Protein AF-A0AAX4L313-F1 (afdb_monomer_lite)

Structure (mmCIF, N/CA/C/O backbone):
data_AF-A0AAX4L313-F1
#
_entry.id   AF-A0AAX4L313-F1
#
loop_
_atom_site.group_PDB
_atom_site.id
_atom_site.type_symbol
_atom_site.label_atom_id
_atom_site.label_alt_id
_atom_site.label_comp_id
_atom_site.label_asym_id
_atom_site.label_entity_id
_atom_site.label_seq_id
_atom_site.pdbx_PDB_ins_code
_atom_site.Cartn_x
_atom_site.Cartn_y
_atom_site.Cartn_z
_atom_site.occupancy
_atom_site.B_iso_or_equiv
_atom_site.auth_seq_id
_atom_site.auth_comp_id
_atom_site.auth_asym_id
_atom_site.auth_atom_id
_atom_site.pdbx_PDB_model_num
ATOM 1 N N . MET A 1 1 ? 8.034 -10.766 -27.324 1.00 64.31 1 MET A N 1
ATOM 2 C CA . MET A 1 1 ? 8.007 -9.708 -26.296 1.00 64.31 1 MET A CA 1
ATOM 3 C C . MET A 1 1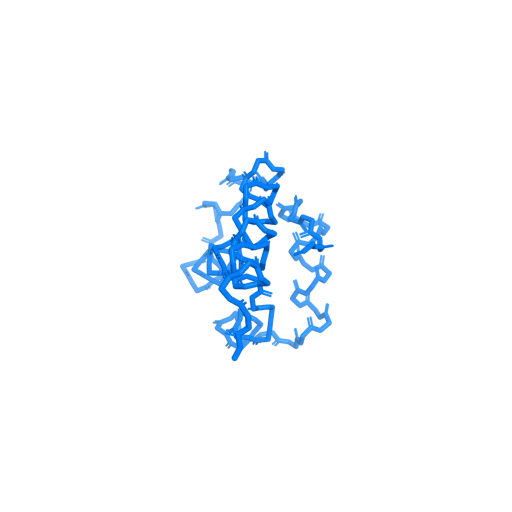 ? 9.434 -9.215 -26.207 1.00 64.31 1 MET A C 1
ATOM 5 O O . MET A 1 1 ? 10.300 -10.042 -25.961 1.00 64.31 1 MET A O 1
ATOM 9 N N . ASP A 1 2 ? 9.685 -7.960 -26.567 1.00 87.31 2 ASP A N 1
ATOM 10 C CA . ASP A 1 2 ? 11.050 -7.447 -26.736 1.00 87.31 2 ASP A CA 1
ATOM 11 C C . ASP A 1 2 ? 11.753 -7.415 -25.369 1.00 87.31 2 ASP A C 1
ATOM 13 O O . ASP A 1 2 ? 11.192 -6.870 -24.419 1.00 87.31 2 ASP A O 1
ATOM 17 N N . GLU A 1 3 ? 12.936 -8.026 -25.242 1.00 92.62 3 GLU A N 1
ATOM 18 C CA . GLU A 1 3 ? 13.660 -8.165 -23.960 1.00 92.62 3 GLU A CA 1
ATOM 19 C C . GLU A 1 3 ? 13.878 -6.816 -23.256 1.00 92.62 3 GLU A C 1
ATOM 21 O O . GLU A 1 3 ? 13.778 -6.717 -22.033 1.00 92.62 3 GLU A O 1
ATOM 26 N N . GLU A 1 4 ? 14.092 -5.760 -24.038 1.00 92.50 4 GLU A N 1
ATOM 27 C CA . GLU A 1 4 ? 14.243 -4.388 -23.556 1.00 92.50 4 GLU A CA 1
ATOM 28 C C . GLU A 1 4 ? 12.968 -3.865 -22.873 1.00 92.50 4 GLU A C 1
ATOM 30 O O . GLU A 1 4 ? 13.038 -3.357 -21.756 1.00 92.50 4 GLU A O 1
ATOM 35 N N . LYS A 1 5 ? 11.784 -4.122 -23.449 1.00 94.25 5 LYS A N 1
ATOM 36 C CA . LYS A 1 5 ? 10.491 -3.755 -22.838 1.00 94.25 5 LYS A CA 1
ATOM 37 C C . LYS A 1 5 ? 10.236 -4.500 -21.531 1.00 94.25 5 LYS A C 1
ATOM 39 O O . LYS A 1 5 ? 9.632 -3.952 -20.614 1.00 94.25 5 LYS A O 1
ATOM 44 N N . ILE A 1 6 ? 10.679 -5.756 -21.435 1.00 96.25 6 ILE A N 1
ATOM 45 C CA . ILE A 1 6 ? 10.568 -6.533 -20.191 1.00 96.25 6 ILE A CA 1
ATOM 46 C C . ILE A 1 6 ? 11.428 -5.886 -19.106 1.00 96.25 6 ILE A C 1
ATOM 48 O O . ILE A 1 6 ? 10.968 -5.721 -17.979 1.00 96.25 6 ILE A O 1
ATOM 52 N N . LYS A 1 7 ? 12.661 -5.498 -19.446 1.00 96.69 7 LYS A N 1
ATOM 53 C CA . LYS A 1 7 ? 13.579 -4.840 -18.516 1.00 96.69 7 LYS A CA 1
ATOM 54 C C . LYS A 1 7 ? 13.032 -3.498 -18.026 1.00 96.69 7 LYS A C 1
ATOM 56 O O . LYS A 1 7 ? 13.044 -3.259 -16.823 1.00 96.69 7 LYS A O 1
ATOM 61 N N . GLU A 1 8 ? 12.523 -2.662 -18.929 1.00 96.31 8 GLU A N 1
ATOM 62 C CA . GLU A 1 8 ? 11.886 -1.385 -18.575 1.00 96.31 8 GLU A CA 1
ATOM 63 C C . GLU A 1 8 ? 10.703 -1.587 -17.623 1.00 96.31 8 GLU A C 1
ATOM 65 O O . GLU A 1 8 ? 10.601 -0.913 -16.600 1.00 96.31 8 GLU A O 1
ATOM 70 N N . LEU A 1 9 ? 9.841 -2.566 -17.914 1.00 96.00 9 LEU A N 1
ATOM 71 C CA . LEU A 1 9 ? 8.692 -2.881 -17.071 1.00 96.00 9 LEU A CA 1
ATOM 72 C C . LEU A 1 9 ? 9.114 -3.365 -15.674 1.00 96.00 9 LEU A C 1
ATOM 74 O O . LEU A 1 9 ? 8.501 -2.993 -14.675 1.00 96.00 9 LEU A O 1
ATOM 78 N N . LEU A 1 10 ? 10.163 -4.187 -15.589 1.00 96.81 10 LEU A N 1
ATOM 79 C CA . LEU A 1 10 ? 10.703 -4.657 -14.313 1.00 96.81 10 LEU A CA 1
ATOM 80 C C . LEU A 1 10 ? 11.278 -3.511 -13.474 1.00 96.81 10 LEU A C 1
ATOM 82 O O . LEU A 1 10 ? 11.034 -3.476 -12.266 1.00 96.81 10 LEU A O 1
ATOM 86 N N . GLU A 1 11 ? 12.004 -2.577 -14.094 1.00 97.62 11 GLU A N 1
ATOM 87 C CA . GLU A 1 11 ? 12.535 -1.410 -13.383 1.00 97.62 11 GLU A CA 1
ATOM 88 C C . GLU A 1 11 ? 11.394 -0.506 -12.902 1.00 97.62 11 GLU A C 1
ATOM 90 O O . GLU A 1 11 ? 11.374 -0.142 -11.729 1.00 97.62 11 GLU A O 1
ATOM 95 N N . TYR A 1 12 ? 10.374 -0.267 -13.737 1.00 96.88 12 TYR A N 1
ATOM 96 C CA . TYR A 1 12 ? 9.173 0.475 -13.338 1.00 96.88 12 TYR A CA 1
ATOM 97 C C . TYR A 1 12 ? 8.510 -0.130 -12.090 1.00 96.88 12 TYR A C 1
ATOM 99 O O . TYR A 1 12 ? 8.242 0.570 -11.112 1.00 96.88 12 TYR A O 1
ATOM 107 N N . TYR A 1 13 ? 8.273 -1.448 -12.077 1.00 97.44 13 TYR A N 1
ATOM 108 C CA . TYR A 1 13 ? 7.658 -2.107 -10.919 1.00 97.44 13 TYR A CA 1
ATOM 109 C C . TYR A 1 13 ? 8.528 -2.031 -9.662 1.00 97.44 13 TYR A C 1
ATOM 111 O O . TYR A 1 13 ? 8.003 -1.920 -8.547 1.00 97.44 13 TYR A O 1
ATOM 119 N N . LYS A 1 14 ? 9.851 -2.094 -9.823 1.00 98.19 14 LYS A N 1
ATOM 120 C CA . LYS A 1 14 ? 10.801 -1.960 -8.720 1.00 98.19 14 LYS A CA 1
ATOM 121 C C . LYS A 1 14 ? 10.776 -0.545 -8.144 1.00 98.19 14 LYS A C 1
ATOM 123 O O . LYS A 1 14 ? 10.618 -0.405 -6.932 1.00 98.19 14 LYS A O 1
ATOM 128 N N . GLU A 1 15 ? 10.842 0.481 -8.985 1.00 98.12 15 GLU A N 1
ATOM 129 C CA . GLU A 1 15 ? 10.744 1.883 -8.569 1.00 98.12 15 GLU A CA 1
ATOM 130 C C . GLU A 1 15 ? 9.409 2.163 -7.862 1.00 98.12 15 GLU A C 1
ATOM 132 O O . GLU A 1 15 ? 9.391 2.715 -6.759 1.00 98.12 15 GLU A O 1
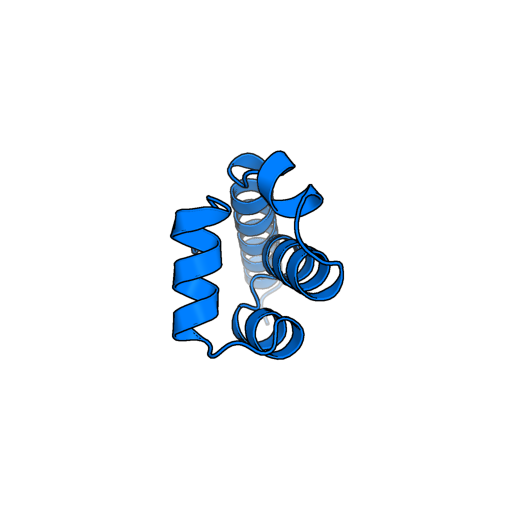ATOM 137 N N . ALA A 1 16 ? 8.288 1.695 -8.421 1.00 98.38 16 ALA A N 1
ATOM 138 C CA . ALA A 1 16 ? 6.967 1.847 -7.811 1.00 98.38 16 ALA A CA 1
ATOM 139 C C . ALA A 1 16 ? 6.875 1.174 -6.427 1.00 98.38 16 ALA A C 1
ATOM 141 O O . ALA A 1 16 ? 6.273 1.719 -5.495 1.00 98.38 16 ALA A O 1
ATOM 142 N N . ARG A 1 17 ? 7.480 -0.010 -6.251 1.00 98.50 17 ARG A N 1
ATOM 143 C CA . ARG A 1 17 ? 7.591 -0.674 -4.939 1.00 98.50 17 ARG A CA 1
ATOM 144 C C . ARG A 1 17 ? 8.439 0.147 -3.966 1.00 98.50 17 ARG A C 1
ATOM 146 O O . ARG A 1 17 ? 8.050 0.313 -2.810 1.00 98.50 17 ARG A O 1
ATOM 153 N N . GLU A 1 18 ? 9.593 0.644 -4.402 1.00 98.50 18 GLU A N 1
ATOM 154 C CA . GLU A 1 18 ? 10.497 1.435 -3.560 1.00 98.50 18 GLU A CA 1
ATOM 155 C C . GLU A 1 18 ? 9.847 2.736 -3.088 1.00 98.50 18 GLU A C 1
ATOM 157 O O . GLU A 1 18 ? 9.928 3.060 -1.902 1.00 98.50 18 GLU A O 1
ATOM 162 N N . ILE A 1 19 ? 9.126 3.432 -3.971 1.00 98.56 19 ILE A N 1
ATOM 163 C CA . ILE A 1 19 ? 8.341 4.621 -3.622 1.00 98.56 19 ILE A CA 1
ATOM 164 C C . ILE A 1 19 ? 7.335 4.273 -2.523 1.00 98.56 19 ILE A C 1
ATOM 166 O O . ILE A 1 19 ? 7.314 4.917 -1.474 1.00 98.56 19 ILE A O 1
ATOM 170 N N . ARG A 1 20 ? 6.544 3.212 -2.700 1.00 98.62 20 ARG A N 1
ATOM 171 C CA . ARG A 1 20 ? 5.530 2.836 -1.706 1.00 98.62 20 ARG A CA 1
ATOM 172 C C . ARG A 1 20 ? 6.133 2.469 -0.363 1.00 98.62 20 ARG A C 1
ATOM 174 O O . ARG A 1 20 ? 5.665 2.964 0.657 1.00 98.62 20 ARG A O 1
ATOM 181 N N . ARG A 1 21 ? 7.228 1.706 -0.350 1.00 98.50 21 ARG A N 1
ATOM 182 C CA . ARG A 1 21 ? 7.967 1.392 0.882 1.00 98.50 21 ARG A CA 1
ATOM 183 C C . ARG A 1 21 ? 8.530 2.633 1.568 1.00 98.50 21 ARG A C 1
ATOM 185 O O . ARG A 1 21 ? 8.508 2.703 2.792 1.00 98.50 21 ARG A O 1
ATOM 192 N N . LYS A 1 22 ? 9.073 3.578 0.800 1.00 98.50 22 LYS A N 1
ATOM 193 C CA . LYS A 1 22 ? 9.746 4.769 1.330 1.00 98.50 22 LYS A CA 1
ATOM 194 C C . LYS A 1 22 ? 8.778 5.719 2.030 1.00 98.50 22 LYS A C 1
ATOM 196 O O . LYS A 1 22 ? 9.147 6.299 3.046 1.00 98.50 22 LYS A O 1
ATOM 201 N N . TYR A 1 23 ? 7.584 5.900 1.471 1.00 98.31 23 TYR A N 1
ATOM 202 C CA . TYR A 1 23 ? 6.614 6.874 1.977 1.00 98.31 23 TYR A CA 1
ATOM 203 C C . TYR A 1 23 ? 5.607 6.288 2.970 1.00 98.31 23 TYR A C 1
ATOM 205 O O . TYR A 1 23 ? 5.072 7.045 3.779 1.00 98.31 23 TYR A O 1
ATOM 213 N N . ALA A 1 24 ? 5.389 4.971 2.955 1.00 98.62 24 ALA A N 1
ATOM 214 C CA . ALA A 1 24 ? 4.473 4.309 3.873 1.00 98.62 24 ALA A CA 1
ATOM 215 C C . ALA A 1 24 ? 4.774 4.624 5.351 1.00 98.62 24 ALA A C 1
ATOM 217 O O . ALA A 1 24 ? 5.916 4.532 5.813 1.00 98.62 24 ALA A O 1
ATOM 218 N N . ASP A 1 25 ? 3.725 4.918 6.118 1.00 98.62 25 ASP A N 1
ATOM 219 C CA . ASP A 1 25 ? 3.791 5.015 7.573 1.00 98.62 25 ASP A CA 1
ATOM 220 C C . ASP A 1 25 ? 3.841 3.607 8.181 1.00 98.62 25 ASP A C 1
ATOM 222 O O . ASP A 1 25 ? 2.834 2.987 8.538 1.00 98.62 25 ASP A O 1
ATOM 226 N N . TRP A 1 26 ? 5.060 3.084 8.305 1.00 98.31 26 TRP A N 1
ATOM 227 C CA . TRP A 1 26 ? 5.308 1.768 8.885 1.00 98.31 26 TRP A CA 1
ATOM 228 C C . TRP A 1 26 ? 4.886 1.651 10.350 1.00 98.31 26 TRP A C 1
ATOM 230 O O . TRP A 1 26 ? 4.598 0.539 10.793 1.00 98.31 26 TRP A O 1
ATOM 240 N N . ASN A 1 27 ? 4.846 2.750 11.110 1.00 98.50 27 ASN A N 1
ATOM 241 C CA . ASN A 1 27 ?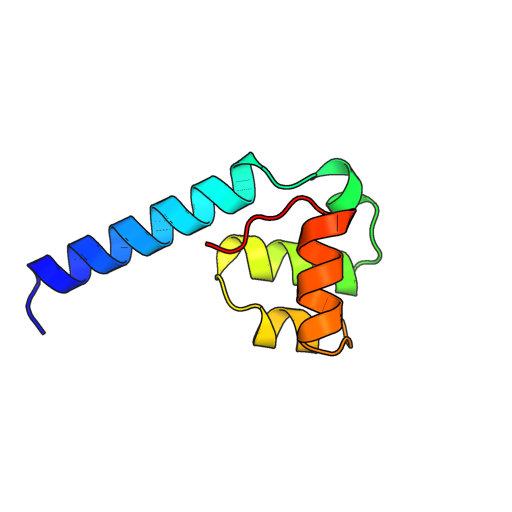 4.398 2.708 12.501 1.00 98.50 27 ASN A CA 1
ATOM 242 C C . ASN A 1 27 ? 2.887 2.481 12.550 1.00 98.50 27 ASN A C 1
ATOM 244 O O . ASN A 1 27 ? 2.429 1.578 13.255 1.00 98.50 27 ASN A O 1
ATOM 248 N N . PHE A 1 28 ? 2.129 3.223 11.736 1.00 98.56 28 PHE A N 1
ATOM 249 C CA . PHE A 1 28 ? 0.698 2.995 11.564 1.00 98.56 28 PHE A CA 1
ATOM 250 C C . PHE A 1 28 ? 0.418 1.565 11.090 1.00 98.56 28 PHE A C 1
ATOM 252 O O . PHE A 1 28 ? -0.341 0.852 11.748 1.00 98.56 28 PHE A O 1
ATOM 259 N N . ILE A 1 29 ? 1.082 1.110 10.021 1.00 98.62 29 ILE A N 1
ATOM 260 C CA . ILE A 1 29 ? 0.906 -0.239 9.455 1.00 98.62 29 ILE A CA 1
ATOM 261 C C . ILE A 1 29 ? 1.142 -1.321 10.514 1.00 98.62 29 ILE A C 1
ATOM 263 O O . ILE A 1 29 ? 0.304 -2.205 10.692 1.00 98.62 29 ILE A O 1
ATOM 267 N N . LYS A 1 30 ? 2.249 -1.240 11.264 1.00 98.38 30 LYS A N 1
ATOM 268 C CA . LYS A 1 30 ? 2.598 -2.237 12.290 1.00 98.38 30 LYS A CA 1
ATOM 269 C C . LYS A 1 30 ? 1.631 -2.258 13.473 1.00 98.38 30 LYS A C 1
ATOM 271 O O . LYS A 1 30 ? 1.529 -3.295 14.124 1.00 98.38 30 LYS A O 1
ATOM 276 N N . SER A 1 31 ? 0.934 -1.151 13.738 1.00 98.38 31 SER A N 1
ATOM 277 C CA . SER A 1 31 ? -0.087 -1.059 14.791 1.00 98.38 31 SER A CA 1
ATOM 278 C C . SER A 1 31 ? -1.455 -1.628 14.396 1.00 98.38 31 SER A C 1
ATOM 280 O O . SER A 1 31 ? -2.311 -1.796 15.264 1.00 98.38 31 SER A O 1
ATOM 282 N N . GLN A 1 32 ? -1.677 -1.931 13.112 1.00 98.44 32 GLN A N 1
ATOM 283 C CA . GLN A 1 32 ? -2.958 -2.455 12.644 1.00 98.44 32 GLN A CA 1
ATOM 284 C C . GLN A 1 32 ? -3.171 -3.925 13.044 1.00 98.44 32 GLN A C 1
ATOM 286 O O . GLN A 1 32 ? -2.201 -4.668 13.230 1.00 98.44 32 GLN A O 1
ATOM 291 N N . PRO A 1 33 ? -4.436 -4.389 13.103 1.00 97.94 33 PRO A N 1
ATOM 292 C CA . PRO A 1 33 ? -4.749 -5.811 13.180 1.00 97.94 33 PRO A CA 1
ATOM 293 C C . PRO A 1 33 ? -4.073 -6.618 12.063 1.00 97.94 33 PRO A C 1
ATOM 295 O O . PRO A 1 33 ? -3.862 -6.118 10.957 1.00 97.94 33 PRO A O 1
ATOM 298 N N . GLU A 1 34 ? -3.769 -7.889 12.338 1.00 97.38 34 GLU A N 1
ATOM 299 C CA . GLU A 1 34 ? -2.961 -8.754 11.464 1.00 97.38 34 GLU A CA 1
ATOM 300 C C . GLU A 1 34 ? -3.453 -8.798 10.007 1.00 97.38 34 GLU A C 1
ATOM 302 O O . GLU A 1 34 ? -2.645 -8.753 9.081 1.00 97.38 34 GLU A O 1
ATOM 307 N N . ASN A 1 35 ? -4.770 -8.862 9.785 1.00 96.44 35 ASN A N 1
ATOM 308 C CA . ASN A 1 35 ? -5.361 -8.901 8.445 1.00 96.44 35 ASN A CA 1
ATOM 309 C C . ASN A 1 35 ? -5.123 -7.596 7.669 1.00 96.44 35 ASN A C 1
ATOM 311 O O . ASN A 1 35 ? -4.732 -7.640 6.503 1.00 96.44 35 ASN A O 1
ATOM 315 N N . ILE A 1 36 ? -5.301 -6.447 8.325 1.00 98.38 36 ILE A N 1
ATOM 316 C CA . ILE A 1 36 ? -5.093 -5.127 7.723 1.00 98.38 36 ILE A CA 1
ATOM 317 C C . ILE A 1 36 ? -3.605 -4.884 7.477 1.00 98.38 36 ILE A C 1
ATOM 319 O O . ILE A 1 36 ? -3.228 -4.464 6.385 1.00 98.38 36 ILE A O 1
ATOM 323 N N . ARG A 1 37 ? -2.745 -5.216 8.450 1.00 98.62 37 ARG A N 1
ATOM 324 C CA . ARG A 1 37 ? -1.289 -5.102 8.296 1.00 98.62 37 ARG A CA 1
ATOM 325 C C . ARG A 1 37 ? -0.805 -5.889 7.080 1.00 98.62 37 ARG A C 1
ATOM 327 O O . ARG A 1 37 ? -0.128 -5.326 6.224 1.00 98.62 37 ARG A O 1
ATOM 334 N N . ARG A 1 38 ? -1.210 -7.159 6.960 1.00 98.56 38 ARG A N 1
ATOM 335 C CA . ARG A 1 38 ? -0.845 -8.011 5.815 1.00 98.56 38 ARG A CA 1
ATOM 336 C C . ARG A 1 38 ? -1.358 -7.465 4.489 1.00 98.56 38 ARG A C 1
ATOM 338 O O . ARG A 1 38 ? -0.650 -7.567 3.495 1.00 98.56 38 ARG A O 1
ATOM 345 N N . ALA A 1 39 ? -2.562 -6.897 4.456 1.00 98.69 39 ALA A N 1
ATOM 346 C CA . ALA A 1 39 ? -3.107 -6.287 3.247 1.00 98.69 39 ALA A CA 1
ATOM 347 C C . ALA A 1 39 ? -2.301 -5.051 2.809 1.00 98.69 39 ALA A C 1
ATOM 349 O O . ALA A 1 39 ? -1.979 -4.919 1.630 1.00 98.69 39 ALA A O 1
ATOM 350 N N . LEU A 1 40 ? -1.922 -4.178 3.747 1.00 98.75 40 LEU A N 1
ATOM 351 C CA . LEU A 1 40 ? -1.094 -2.999 3.466 1.00 98.75 40 LEU A CA 1
ATOM 352 C C . LEU A 1 40 ? 0.319 -3.392 3.006 1.00 98.75 40 LEU A C 1
ATOM 354 O O . LEU A 1 40 ? 0.800 -2.866 2.005 1.00 98.75 40 LEU A O 1
ATOM 358 N N . GLU A 1 41 ? 0.962 -4.348 3.683 1.00 98.75 41 GLU A N 1
ATOM 359 C CA . GLU A 1 41 ? 2.271 -4.884 3.282 1.00 98.75 41 GLU A CA 1
ATOM 360 C C . GLU A 1 41 ? 2.203 -5.533 1.892 1.00 98.75 41 GLU A C 1
ATOM 362 O O . GLU A 1 41 ? 3.033 -5.249 1.029 1.00 98.75 41 GLU A O 1
ATOM 367 N N . TYR A 1 42 ? 1.172 -6.342 1.634 1.00 98.75 42 TYR A N 1
ATOM 368 C CA . TYR A 1 42 ? 0.935 -6.934 0.320 1.00 98.75 42 TYR A CA 1
ATOM 369 C C . TYR A 1 42 ? 0.766 -5.866 -0.760 1.00 98.75 42 TYR A C 1
ATOM 371 O O . TYR A 1 42 ? 1.379 -5.978 -1.826 1.00 98.75 42 TYR A O 1
ATOM 379 N N . TYR A 1 43 ? -0.022 -4.821 -0.483 1.00 98.69 43 TYR A N 1
ATOM 380 C CA . TYR A 1 43 ? -0.185 -3.712 -1.410 1.00 98.69 43 TYR A CA 1
ATOM 381 C C . TYR A 1 43 ? 1.176 -3.100 -1.715 1.00 98.69 43 TYR A C 1
ATOM 383 O O . TYR A 1 43 ? 1.558 -3.137 -2.879 1.00 98.69 43 TYR A O 1
ATOM 391 N N . ILE A 1 44 ? 1.941 -2.662 -0.707 1.00 98.69 44 ILE A N 1
ATOM 392 C CA . ILE A 1 44 ? 3.280 -2.057 -0.852 1.00 98.69 44 ILE A CA 1
ATOM 393 C C . ILE A 1 44 ? 4.205 -2.894 -1.745 1.00 98.69 44 ILE A C 1
ATOM 395 O O . ILE A 1 44 ? 4.883 -2.346 -2.614 1.00 98.69 44 ILE A O 1
ATOM 399 N N . GLU A 1 45 ? 4.219 -4.215 -1.572 1.00 98.44 45 GLU A N 1
ATOM 400 C CA . GLU A 1 45 ? 5.097 -5.096 -2.343 1.00 98.44 45 GLU A CA 1
ATOM 401 C C . GLU A 1 45 ? 4.647 -5.308 -3.790 1.00 98.44 45 GLU A C 1
ATOM 403 O O . GLU A 1 45 ? 5.485 -5.459 -4.683 1.00 98.44 45 GLU A O 1
ATOM 408 N N . THR A 1 46 ? 3.342 -5.360 -4.046 1.00 97.94 46 THR A N 1
ATOM 409 C CA . THR A 1 46 ? 2.818 -5.893 -5.315 1.00 97.94 46 THR A CA 1
ATOM 410 C C . THR A 1 46 ? 2.209 -4.844 -6.231 1.00 97.94 46 THR A C 1
ATOM 412 O O . THR A 1 46 ? 2.310 -4.978 -7.443 1.00 97.94 46 THR A O 1
ATOM 415 N N . GLY A 1 47 ? 1.597 -3.793 -5.683 1.00 97.81 47 GLY A N 1
ATOM 416 C CA . GLY A 1 47 ? 0.765 -2.871 -6.480 1.00 97.81 47 GLY A CA 1
ATOM 417 C C . GLY A 1 47 ? -0.689 -3.297 -6.570 1.00 97.81 47 GLY A C 1
ATOM 418 O O . GLY A 1 47 ? -1.528 -2.507 -6.997 1.00 97.81 47 GLY A O 1
ATOM 419 N N . ASP A 1 48 ? -1.022 -4.510 -6.130 1.00 98.25 48 ASP A N 1
ATOM 420 C CA . ASP A 1 48 ? -2.366 -5.045 -6.276 1.00 98.25 48 ASP A CA 1
ATOM 421 C C . ASP A 1 48 ? -3.284 -4.580 -5.139 1.00 98.25 48 ASP A C 1
ATOM 423 O O . ASP A 1 48 ? -3.495 -5.259 -4.132 1.00 98.25 48 ASP A O 1
ATOM 427 N N . PHE A 1 49 ? -3.869 -3.399 -5.328 1.00 97.25 49 PHE A N 1
ATOM 428 C CA . PHE A 1 49 ? -4.863 -2.846 -4.414 1.00 97.25 49 PHE A CA 1
ATOM 429 C C . PHE A 1 49 ? -6.162 -3.667 -4.370 1.00 97.25 49 PHE A C 1
ATOM 431 O O . PHE A 1 49 ? -6.863 -3.627 -3.363 1.00 97.25 49 PHE A O 1
ATOM 438 N N . ARG A 1 50 ? -6.505 -4.435 -5.419 1.00 98.12 50 ARG A N 1
ATOM 439 C CA . ARG A 1 50 ? -7.731 -5.258 -5.429 1.00 98.12 50 ARG A CA 1
ATOM 440 C C . ARG A 1 50 ? -7.554 -6.501 -4.570 1.00 98.12 50 ARG A C 1
ATOM 442 O O . ARG A 1 50 ? -8.427 -6.814 -3.759 1.00 98.12 50 ARG A O 1
ATOM 449 N N . GLY A 1 51 ? -6.421 -7.187 -4.725 1.00 98.38 51 GLY A N 1
ATOM 450 C CA . GLY A 1 51 ? -6.024 -8.292 -3.858 1.00 98.38 51 GLY A CA 1
ATOM 451 C C . GLY A 1 51 ? -5.906 -7.842 -2.405 1.00 98.38 51 GLY A C 1
ATOM 452 O O . GLY A 1 51 ? -6.468 -8.484 -1.517 1.00 98.38 51 GLY A O 1
ATOM 453 N N . ALA A 1 52 ? -5.284 -6.685 -2.173 1.00 98.50 52 ALA A N 1
ATOM 454 C CA . ALA A 1 52 ? -5.162 -6.101 -0.843 1.00 98.50 52 ALA A CA 1
ATOM 455 C C . ALA A 1 52 ? -6.522 -5.754 -0.213 1.00 98.50 52 ALA A C 1
ATOM 457 O O . ALA A 1 52 ? -6.784 -6.160 0.918 1.00 98.50 52 ALA A O 1
ATOM 458 N N . ALA A 1 53 ? -7.424 -5.092 -0.947 1.00 98.56 53 ALA A N 1
ATOM 459 C CA . ALA A 1 53 ? -8.774 -4.778 -0.472 1.00 98.56 53 ALA A CA 1
ATOM 460 C C . ALA A 1 53 ? -9.540 -6.045 -0.068 1.00 98.56 53 ALA A C 1
ATOM 462 O O . ALA A 1 53 ? -10.113 -6.123 1.020 1.00 98.56 53 ALA A O 1
ATOM 463 N N . LYS A 1 54 ? -9.455 -7.094 -0.898 1.00 98.31 54 LYS A N 1
ATOM 464 C CA . LYS A 1 54 ? -10.048 -8.400 -0.598 1.00 98.31 54 LYS A CA 1
ATOM 465 C C . LYS A 1 54 ? -9.459 -9.027 0.670 1.00 98.31 54 LYS A C 1
ATOM 467 O O . LYS A 1 54 ? -10.212 -9.579 1.466 1.00 98.31 54 LYS A O 1
ATOM 472 N N . MET A 1 55 ? -8.141 -8.946 0.872 1.00 98.06 55 MET A N 1
ATOM 473 C CA . MET A 1 55 ? -7.478 -9.430 2.093 1.00 98.06 55 MET A CA 1
ATOM 474 C C . MET A 1 55 ? -7.892 -8.637 3.338 1.00 98.06 55 MET A C 1
ATOM 476 O O . MET A 1 55 ? -8.041 -9.216 4.413 1.00 98.06 55 MET A O 1
ATOM 480 N N . ALA A 1 56 ? -8.091 -7.326 3.190 1.00 97.69 56 ALA A N 1
ATOM 481 C CA . ALA A 1 56 ? -8.543 -6.444 4.259 1.00 97.69 56 ALA A CA 1
ATOM 482 C C . ALA A 1 56 ? -10.033 -6.629 4.600 1.00 97.69 56 ALA A C 1
ATOM 484 O O . ALA A 1 56 ? -10.457 -6.226 5.680 1.00 97.69 56 ALA A O 1
ATOM 485 N N . GLY A 1 57 ? -10.817 -7.250 3.710 1.00 97.69 57 GLY A N 1
ATOM 486 C CA . GLY A 1 57 ? -12.273 -7.334 3.838 1.00 97.69 57 GLY A CA 1
ATOM 487 C C . GLY A 1 57 ? -12.974 -6.002 3.553 1.00 97.69 57 GLY A C 1
ATOM 488 O O . GLY A 1 57 ? -14.077 -5.786 4.041 1.00 97.69 57 GLY A O 1
ATOM 489 N N . MET A 1 58 ? -12.325 -5.123 2.787 1.00 97.94 58 MET A N 1
ATOM 490 C CA . MET A 1 58 ? -12.802 -3.786 2.431 1.00 97.94 58 MET A CA 1
ATOM 491 C C . MET A 1 58 ? -13.254 -3.744 0.972 1.00 97.94 58 MET A C 1
ATOM 493 O O . MET A 1 58 ? -12.839 -4.565 0.143 1.00 97.94 58 MET A O 1
ATOM 497 N N . SER A 1 59 ? -14.067 -2.745 0.633 1.00 98.44 59 SER A N 1
ATOM 498 C CA . SER A 1 59 ? -14.244 -2.390 -0.777 1.00 98.44 59 SER A CA 1
ATOM 499 C C . SER A 1 59 ? -12.941 -1.819 -1.358 1.00 98.44 59 SER A C 1
ATOM 501 O O . SER A 1 59 ? -12.054 -1.377 -0.627 1.00 98.44 59 SER A O 1
ATOM 503 N N . VAL A 1 60 ? -12.798 -1.841 -2.686 1.00 98.12 60 VAL A N 1
ATOM 504 C CA . VAL A 1 60 ? -11.598 -1.309 -3.355 1.00 98.12 60 VAL A CA 1
ATOM 505 C C . VAL A 1 60 ? -11.398 0.174 -3.048 1.00 98.12 60 VAL A C 1
ATOM 507 O O . VAL A 1 60 ? -10.287 0.573 -2.704 1.00 98.12 60 VAL A O 1
ATOM 510 N N . ASP A 1 61 ? -12.465 0.965 -3.137 1.00 98.06 61 ASP A N 1
ATOM 511 C CA . ASP A 1 61 ? -12.401 2.411 -2.918 1.00 98.06 61 ASP A CA 1
ATOM 512 C C . ASP A 1 61 ? -12.039 2.729 -1.461 1.00 98.06 61 ASP A C 1
ATOM 514 O O . ASP A 1 61 ? -11.134 3.523 -1.208 1.00 98.06 61 ASP A O 1
ATOM 518 N N . GLU A 1 62 ? -12.659 2.020 -0.512 1.00 98.31 62 GLU A N 1
ATOM 519 C CA . GLU A 1 62 ? -12.355 2.126 0.918 1.00 98.31 62 GLU A CA 1
ATOM 520 C C . GLU A 1 62 ? -10.893 1.783 1.217 1.00 98.31 62 GLU A C 1
ATOM 522 O O . GLU A 1 62 ? -10.222 2.512 1.944 1.00 98.31 62 GLU A O 1
ATOM 527 N N . PHE A 1 63 ? -10.368 0.700 0.636 1.00 98.50 63 PHE A N 1
ATOM 528 C CA . PHE A 1 63 ? -8.977 0.315 0.854 1.00 98.50 63 PHE A CA 1
ATOM 529 C C . PHE A 1 63 ? -8.000 1.347 0.279 1.00 98.50 63 PHE A C 1
ATOM 531 O O . PHE A 1 63 ? -6.997 1.662 0.922 1.00 98.50 63 PHE A O 1
ATOM 538 N N . ILE A 1 64 ? -8.270 1.883 -0.916 1.00 98.00 64 ILE A N 1
ATOM 539 C CA . ILE A 1 64 ? -7.417 2.909 -1.530 1.00 98.00 64 ILE A CA 1
ATOM 540 C C . ILE A 1 64 ? -7.394 4.161 -0.652 1.00 98.00 64 ILE A C 1
ATOM 542 O O . ILE A 1 64 ? -6.304 4.622 -0.304 1.00 98.00 64 ILE A O 1
ATOM 546 N N . GLU A 1 65 ? -8.561 4.668 -0.246 1.00 98.38 65 GLU A N 1
ATOM 547 C CA . GLU A 1 65 ? -8.668 5.827 0.644 1.00 98.38 65 GLU A CA 1
ATOM 548 C C . GLU A 1 65 ? -7.946 5.565 1.971 1.00 98.38 65 GLU A C 1
ATOM 550 O O . GLU A 1 65 ? -7.091 6.346 2.382 1.00 98.38 65 GLU A O 1
ATOM 555 N 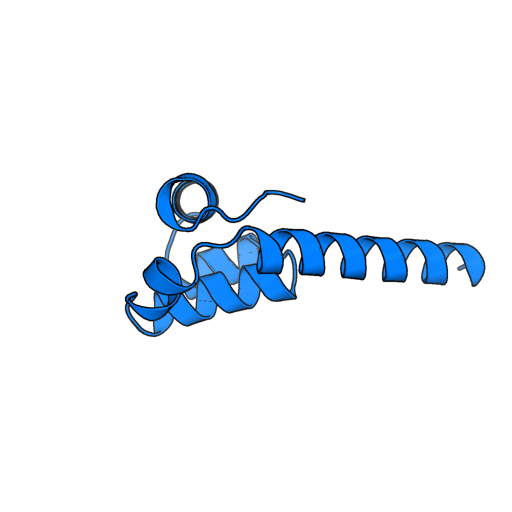N . PHE A 1 66 ? -8.192 4.416 2.599 1.00 98.25 66 PHE A N 1
ATOM 556 C CA . PHE A 1 66 ? -7.534 4.023 3.841 1.00 98.25 66 PHE A CA 1
ATOM 557 C C . PHE A 1 66 ? -6.003 3.957 3.703 1.00 98.25 66 PHE A C 1
ATOM 559 O O . PHE A 1 66 ? -5.274 4.521 4.523 1.00 98.25 66 PHE A O 1
ATOM 566 N N . SER A 1 67 ? -5.497 3.308 2.649 1.00 98.19 67 SER A N 1
ATOM 567 C CA . SER A 1 67 ? -4.057 3.149 2.406 1.00 98.19 67 SER A CA 1
ATOM 568 C C . SER A 1 67 ? -3.348 4.487 2.175 1.00 98.19 67 SER A C 1
ATOM 570 O O . SER A 1 67 ? -2.219 4.681 2.631 1.00 98.19 67 SER A O 1
ATOM 572 N N . LYS A 1 68 ? -4.027 5.430 1.518 1.00 98.00 68 LYS A N 1
ATOM 573 C CA . LYS A 1 68 ? -3.492 6.752 1.210 1.00 98.00 68 LYS A CA 1
ATOM 574 C C . LYS A 1 68 ? -3.575 7.684 2.416 1.00 98.00 68 LYS A C 1
ATOM 576 O O . LYS A 1 68 ? -2.557 8.215 2.845 1.00 98.00 68 LYS A O 1
ATOM 581 N N . GLU A 1 69 ? -4.765 7.845 2.987 1.00 97.75 69 GLU A N 1
ATOM 582 C CA . GLU A 1 69 ? -5.046 8.852 4.015 1.00 97.75 69 GLU A CA 1
ATOM 583 C C . GLU A 1 69 ? -4.555 8.439 5.411 1.00 97.75 69 GLU A C 1
ATOM 585 O O . GLU A 1 69 ? -4.311 9.300 6.257 1.00 97.75 69 GLU A O 1
ATOM 590 N N . LYS A 1 70 ? -4.427 7.131 5.690 1.00 97.94 70 LYS A N 1
ATOM 591 C CA . LYS A 1 70 ? -3.983 6.627 7.005 1.00 97.94 70 LYS A CA 1
ATOM 592 C C . LYS A 1 70 ? -2.577 6.050 6.990 1.00 97.94 70 LYS A C 1
ATOM 594 O O . LYS A 1 70 ? -1.812 6.312 7.909 1.00 97.94 70 LYS A O 1
ATOM 599 N N . ALA A 1 71 ? -2.242 5.268 5.965 1.00 97.75 71 ALA A N 1
ATOM 600 C CA . ALA A 1 71 ? -0.947 4.593 5.879 1.00 97.75 71 ALA A CA 1
ATOM 601 C C . ALA A 1 71 ? 0.082 5.334 5.007 1.00 97.75 71 ALA A C 1
ATOM 603 O O . ALA A 1 71 ? 1.204 4.850 4.871 1.00 97.75 71 ALA A O 1
ATOM 604 N N . ASN A 1 72 ? -0.271 6.488 4.427 1.00 98.31 72 ASN A N 1
ATOM 605 C CA . ASN A 1 72 ? 0.598 7.303 3.571 1.00 98.31 72 ASN A CA 1
ATOM 606 C C . ASN A 1 72 ? 1.248 6.511 2.418 1.00 98.31 72 ASN A C 1
ATOM 608 O O . ASN A 1 72 ? 2.401 6.751 2.063 1.00 98.31 72 ASN A O 1
ATOM 612 N N . ILE A 1 73 ? 0.531 5.534 1.848 1.00 98.44 73 ILE A N 1
ATOM 613 C CA . ILE A 1 73 ? 1.021 4.727 0.724 1.00 98.44 73 ILE A CA 1
ATOM 614 C C . ILE A 1 73 ? 0.635 5.426 -0.592 1.00 98.44 73 ILE A C 1
ATOM 616 O O . ILE A 1 73 ? -0.557 5.524 -0.894 1.00 98.44 73 ILE A O 1
ATOM 620 N N . PRO A 1 74 ? 1.600 5.890 -1.411 1.00 97.00 74 PRO A N 1
ATOM 621 C CA . PRO A 1 74 ? 1.309 6.481 -2.714 1.00 97.00 74 PRO 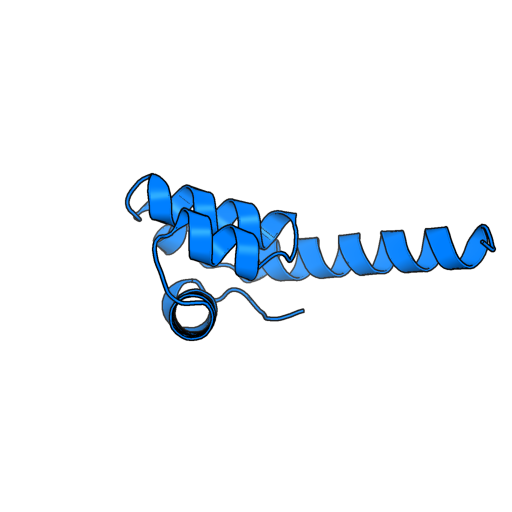A CA 1
ATOM 622 C C . PRO A 1 74 ? 0.667 5.488 -3.691 1.00 97.00 74 PRO A C 1
ATOM 624 O O . PRO A 1 74 ? 0.994 4.300 -3.699 1.00 97.00 74 PRO A O 1
ATOM 627 N N . THR A 1 75 ? -0.206 5.990 -4.563 1.00 94.44 75 THR A N 1
ATOM 628 C CA . THR A 1 75 ? -0.775 5.232 -5.688 1.00 94.44 75 THR A CA 1
ATOM 629 C C . THR A 1 75 ? 0.130 5.406 -6.911 1.00 94.44 75 THR A C 1
ATOM 631 O O . THR A 1 75 ? 0.023 6.413 -7.609 1.00 94.44 75 THR A O 1
ATOM 634 N N . VAL A 1 76 ? 1.051 4.459 -7.120 1.00 91.25 76 VAL A N 1
ATOM 635 C CA . VAL A 1 76 ? 2.058 4.434 -8.204 1.00 91.25 76 VAL A CA 1
ATOM 636 C C . VAL A 1 76 ? 2.244 3.028 -8.763 1.00 91.25 76 VAL A C 1
ATOM 638 O O . VAL A 1 76 ? 2.032 2.067 -7.984 1.00 91.25 76 VAL A O 1
#

pLDDT: mean 97.15, std 4.22, range [64.31, 98.75]

Foldseek 3Di:
DDPVVVVVVVVVLVVLLVQQVVQWPVVQLVPDDPQLSVLLVCCSNGVPLVVSCVSNVHDSVVSVCCCCVRGVGDND

Organism: NCBI:txid207809

Radius of gyration: 13.28 Å; chains: 1; bounding box: 28×19×42 Å

Secondary structure (DSSP, 8-state):
--HHHHHHHHHHHHHHHHHHHHHS-HHHHHHS-HHHHHHHHHHHHH--HHHHHHHHT--HHHHHHHHHHTT-----

Sequence (76 aa):
MDEEKIKELLEYYKEAREIRRKYADW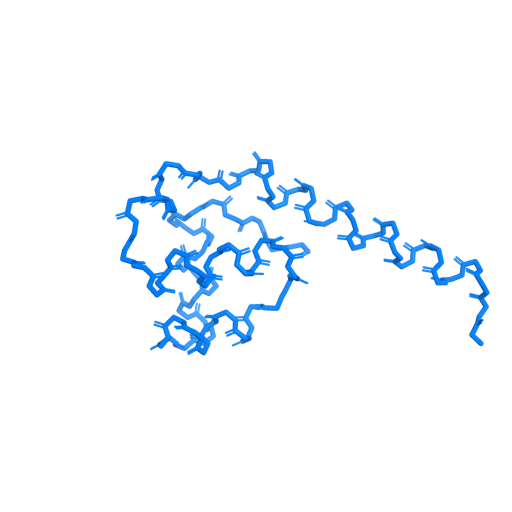NFIKSQPENIRRALEYYIETGDFRGAAKMAGMSVDEFIEFSKEKANIPTV